Protein AF-A0A519WAY6-F1 (afdb_monomer)

Solvent-accessible surface area (backbone atoms only — not comparable to full-atom values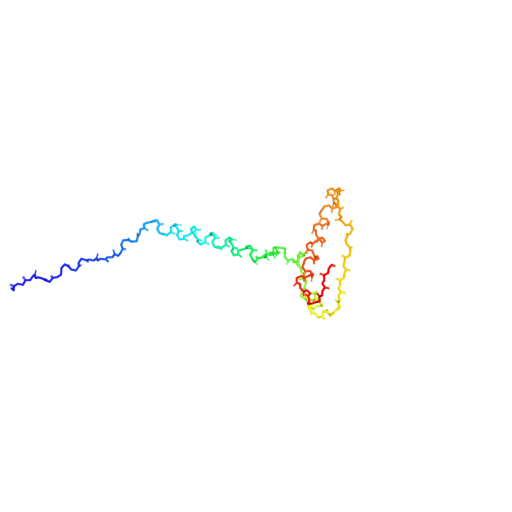): 6704 Å² total; per-residue (Å²): 143,85,83,92,77,81,82,80,73,83,79,69,80,81,72,59,86,60,55,61,61,51,53,50,54,53,49,52,52,52,50,53,61,53,47,71,79,53,86,76,84,82,65,86,51,94,81,38,82,84,55,82,53,70,70,56,44,52,52,34,48,69,37,78,60,75,44,80,68,88,79,86,74,66,84,96,61,62,76,80,50,51,57,52,35,51,53,51,53,56,50,52,51,51,49,41,73,44,28,70,29,61,58,80

Nearest PDB structures (foldseek):
  5t2f-assembly3_C  TM=3.683E-01  e=2.964E+00  Saccharomyces cerevisiae S288C
  7p5z-assembly1_G  TM=3.685E-01  e=3.383E+00  Saccharomyces cerevisiae S288C

Mean predicted aligned error: 11.21 Å

Secondary structure (DSSP, 8-state):
----------------TTHHHHHHHHHHHHHHHHHHH-------STT-TTS--HHHHHHHHH--S-B-------SS--HHHHHHHHHHHHHHHHHHHH-SS-B-

Structure (mmCIF, N/CA/C/O backbone):
data_AF-A0A519WAY6-F1
#
_entry.id   AF-A0A519WAY6-F1
#
loop_
_atom_site.group_PDB
_atom_site.id
_atom_site.type_symbol
_atom_site.label_atom_id
_atom_site.label_alt_id
_atom_site.label_comp_id
_atom_site.label_asym_id
_atom_site.label_entity_id
_atom_site.label_seq_id
_atom_site.pdbx_PDB_ins_code
_atom_site.Cartn_x
_atom_site.Cartn_y
_atom_site.Cartn_z
_atom_site.occupancy
_atom_site.B_iso_or_equiv
_atom_site.auth_seq_id
_atom_site.auth_comp_id
_atom_site.auth_asym_id
_atom_site.auth_atom_id
_atom_site.pdbx_PDB_model_num
ATOM 1 N N . MET A 1 1 ? 34.456 -27.559 66.674 1.00 52.44 1 MET A N 1
ATOM 2 C CA . MET A 1 1 ? 34.472 -26.093 66.857 1.00 52.44 1 MET A CA 1
ATOM 3 C C . MET A 1 1 ? 35.799 -25.674 66.251 1.00 52.44 1 MET A C 1
ATOM 5 O O . MET A 1 1 ? 36.811 -26.014 66.829 1.00 52.44 1 MET A O 1
ATOM 9 N N . VAL A 1 2 ? 35.921 -25.168 65.034 1.00 59.09 2 VAL A N 1
ATOM 10 C CA . VAL A 1 2 ? 35.090 -24.310 64.176 1.00 59.09 2 VAL A CA 1
ATOM 11 C C . VAL A 1 2 ? 35.485 -24.667 62.714 1.00 59.09 2 VAL A C 1
ATOM 13 O O . VAL A 1 2 ? 36.365 -25.501 62.540 1.00 59.09 2 VAL A O 1
ATOM 16 N N . ASP A 1 3 ? 34.840 -24.108 61.688 1.00 60.62 3 ASP A N 1
ATOM 17 C CA . ASP A 1 3 ? 35.226 -24.175 60.252 1.00 60.62 3 ASP A CA 1
ATOM 18 C C . ASP A 1 3 ? 34.477 -25.175 59.353 1.00 60.62 3 ASP A C 1
ATOM 20 O O . ASP A 1 3 ? 35.003 -25.635 58.339 1.00 60.62 3 ASP A O 1
ATOM 24 N N . GLN A 1 4 ? 33.204 -25.462 59.651 1.00 61.91 4 GLN A N 1
ATOM 25 C CA . GLN A 1 4 ? 32.291 -26.059 58.658 1.00 61.91 4 GLN A CA 1
ATOM 26 C C . GLN A 1 4 ? 31.405 -25.019 57.949 1.00 61.91 4 GLN A C 1
ATOM 28 O O . GLN A 1 4 ? 30.499 -25.377 57.199 1.00 61.91 4 GLN A O 1
ATOM 33 N N . ASP A 1 5 ? 31.682 -23.730 58.135 1.00 56.50 5 ASP A N 1
ATOM 34 C CA . ASP A 1 5 ? 30.938 -22.662 57.484 1.00 56.50 5 ASP A CA 1
ATOM 35 C C . ASP A 1 5 ? 31.708 -22.098 56.286 1.00 56.50 5 ASP A C 1
ATOM 37 O O . ASP A 1 5 ? 32.868 -21.707 56.381 1.00 56.50 5 ASP A O 1
ATOM 41 N N . LEU A 1 6 ? 30.989 -22.015 55.162 1.00 59.88 6 LEU A N 1
ATOM 42 C CA . LEU A 1 6 ? 31.264 -21.180 53.986 1.00 59.88 6 LEU A CA 1
ATOM 43 C C . LEU A 1 6 ? 32.167 -21.769 52.888 1.00 59.88 6 LEU A C 1
ATOM 45 O O . LEU A 1 6 ? 33.077 -21.127 52.369 1.00 59.88 6 LEU A O 1
ATOM 49 N N . LYS A 1 7 ? 31.764 -22.926 52.350 1.00 59.00 7 LYS A N 1
ATOM 50 C CA . LYS A 1 7 ? 31.829 -23.136 50.890 1.00 59.00 7 LYS A CA 1
ATOM 51 C C . LYS A 1 7 ? 30.428 -23.245 50.305 1.00 59.00 7 LYS A C 1
ATOM 53 O O . LYS A 1 7 ? 30.037 -24.281 49.774 1.00 59.00 7 LYS A O 1
ATOM 58 N N . LEU A 1 8 ? 29.686 -22.138 50.363 1.00 63.41 8 LEU A N 1
ATOM 59 C CA . LEU A 1 8 ? 28.548 -21.934 49.470 1.00 63.41 8 LEU A CA 1
ATOM 60 C C . LEU A 1 8 ? 29.110 -21.818 48.050 1.00 63.41 8 LEU A C 1
ATOM 62 O O . LEU A 1 8 ? 29.529 -20.757 47.594 1.00 63.41 8 LEU A O 1
ATOM 66 N N . LYS A 1 9 ? 29.225 -22.972 47.390 1.00 61.31 9 LYS A N 1
ATOM 67 C CA . LYS A 1 9 ? 29.635 -23.098 45.997 1.00 61.31 9 LYS A CA 1
ATOM 68 C C . LYS A 1 9 ? 28.605 -22.350 45.165 1.00 61.31 9 LYS A C 1
ATOM 70 O O . LYS A 1 9 ? 27.485 -22.819 45.007 1.00 61.31 9 LYS A O 1
ATOM 75 N N . ASP A 1 10 ? 29.003 -21.179 44.691 1.00 65.06 10 ASP A N 1
ATOM 76 C CA . ASP A 1 10 ? 28.236 -20.298 43.820 1.00 65.06 10 ASP A CA 1
ATOM 77 C C . ASP A 1 10 ? 27.747 -21.078 42.583 1.00 65.06 10 ASP A C 1
ATOM 79 O O . ASP A 1 10 ? 28.471 -21.260 41.602 1.00 65.06 10 ASP A O 1
ATOM 83 N N . GLN A 1 11 ? 26.529 -21.626 42.660 1.00 67.75 11 GLN A N 1
ATOM 84 C CA . GLN A 1 11 ? 25.870 -22.355 41.576 1.00 67.75 11 GLN A CA 1
ATOM 85 C C . GLN A 1 11 ? 25.194 -21.364 40.627 1.00 67.75 11 GLN A C 1
ATOM 87 O O . GLN A 1 11 ? 23.986 -21.411 40.403 1.00 67.75 11 GLN A O 1
ATOM 92 N N . ARG A 1 12 ? 25.969 -20.437 40.054 1.00 66.38 12 ARG A N 1
ATOM 93 C CA . ARG A 1 12 ? 25.447 -19.599 38.973 1.00 66.38 12 ARG A CA 1
ATOM 94 C C . ARG A 1 12 ? 25.159 -20.492 37.761 1.00 66.38 12 ARG A C 1
ATOM 96 O O . ARG A 1 12 ? 26.079 -21.170 37.291 1.00 66.38 12 ARG A O 1
ATOM 103 N N . PRO A 1 13 ? 23.917 -20.525 37.239 1.00 63.50 13 PRO A N 1
ATOM 104 C CA . PRO A 1 13 ? 23.597 -21.346 36.082 1.00 63.50 13 PRO A CA 1
ATOM 105 C C . PRO A 1 13 ? 24.483 -20.905 34.916 1.00 63.50 13 PRO A C 1
ATOM 107 O O . PRO A 1 13 ? 24.426 -19.755 34.475 1.00 63.50 13 PRO A O 1
ATOM 110 N N . LYS A 1 14 ? 25.334 -21.815 34.426 1.00 66.00 14 LYS A N 1
ATOM 111 C CA . LYS A 1 14 ? 26.142 -21.590 33.223 1.00 66.00 14 LYS A CA 1
ATOM 112 C C . LYS A 1 14 ? 25.189 -21.475 32.041 1.00 66.00 14 LYS A C 1
ATOM 114 O O . LYS A 1 14 ? 24.799 -22.474 31.445 1.00 66.00 14 LYS A O 1
ATOM 119 N N . THR A 1 15 ? 24.794 -20.251 31.712 1.00 66.44 15 THR A N 1
ATOM 120 C CA . THR A 1 15 ? 23.986 -19.976 30.527 1.00 66.44 15 THR A CA 1
ATOM 121 C C . THR A 1 15 ? 24.795 -20.421 29.313 1.00 66.44 15 THR A C 1
ATOM 123 O O . THR A 1 15 ? 25.928 -19.969 29.118 1.00 66.44 15 THR A O 1
ATOM 126 N N . SER A 1 16 ? 24.264 -21.357 28.523 1.00 71.25 16 SER A N 1
ATOM 127 C CA . SER A 1 16 ? 24.979 -21.853 27.351 1.00 71.25 16 SER A CA 1
ATOM 128 C C . SER A 1 16 ? 25.209 -20.688 26.383 1.00 71.25 16 SER A C 1
ATOM 130 O O . SER A 1 16 ? 24.299 -19.914 26.073 1.00 71.25 16 SER A O 1
ATOM 132 N N . LYS A 1 17 ? 26.456 -20.524 25.922 1.00 77.69 17 LYS A N 1
ATOM 133 C CA . LYS A 1 17 ? 26.865 -19.393 25.067 1.00 77.69 17 LYS A CA 1
ATOM 134 C C . LYS A 1 17 ? 26.072 -19.327 23.750 1.00 77.69 17 LYS A C 1
ATOM 136 O O . LYS A 1 17 ? 26.011 -18.272 23.129 1.00 77.69 17 LYS A O 1
ATOM 141 N N . TYR A 1 18 ? 25.423 -20.429 23.374 1.00 84.50 18 TYR A N 1
ATOM 142 C CA . TYR A 1 18 ? 24.619 -20.575 22.164 1.00 84.50 18 TYR A CA 1
ATOM 143 C C . TYR A 1 18 ? 23.118 -20.308 22.357 1.00 84.50 18 TYR A C 1
ATOM 145 O O . TYR A 1 18 ? 22.411 -20.149 21.366 1.00 84.50 18 TYR A O 1
ATOM 153 N N . LEU A 1 19 ? 22.615 -20.184 23.593 1.00 88.38 19 LEU A N 1
ATOM 154 C CA . LEU A 1 19 ? 21.188 -19.917 23.826 1.00 88.38 19 LEU A CA 1
ATOM 155 C C . LEU A 1 19 ? 20.772 -18.530 23.318 1.00 88.38 19 LEU A C 1
ATOM 157 O O . LEU A 1 19 ? 19.695 -18.367 22.755 1.00 88.38 19 LEU A O 1
ATOM 161 N N . LYS A 1 20 ? 21.653 -17.536 23.482 1.00 89.56 20 LYS A N 1
ATOM 162 C CA . LYS A 1 20 ? 21.423 -16.159 23.024 1.00 89.56 20 LYS A CA 1
ATOM 163 C C . LYS A 1 20 ? 21.319 -16.047 21.494 1.00 89.56 20 LYS A C 1
ATOM 165 O O . LYS A 1 20 ? 20.309 -15.516 21.035 1.00 89.56 20 LYS A O 1
ATOM 170 N N . PRO A 1 21 ? 22.287 -16.539 20.690 1.00 93.44 21 PRO A N 1
ATOM 171 C CA . PRO A 1 21 ? 22.158 -16.479 19.235 1.00 93.44 21 PRO A CA 1
ATOM 172 C C . PRO A 1 21 ? 21.004 -17.347 18.719 1.00 93.44 21 PRO A C 1
ATOM 174 O O . PRO A 1 21 ? 20.308 -16.923 17.803 1.00 93.44 21 PRO A O 1
ATOM 177 N N . LEU A 1 22 ? 20.738 -18.507 19.332 1.00 94.81 22 LEU A N 1
ATOM 178 C CA . LEU A 1 22 ? 19.596 -19.343 18.953 1.00 94.81 22 LEU A CA 1
ATOM 179 C C . LEU A 1 22 ? 18.260 -18.620 19.185 1.00 94.81 22 LEU A C 1
ATOM 181 O O . LEU A 1 22 ? 17.415 -18.590 18.294 1.00 94.81 22 LEU A O 1
ATOM 185 N N . GLY A 1 23 ? 18.094 -17.978 20.345 1.00 95.50 23 GLY A N 1
ATOM 186 C CA . GLY A 1 23 ? 16.918 -17.156 20.636 1.00 95.50 23 GLY A CA 1
ATOM 187 C C . GLY A 1 23 ? 16.760 -15.983 19.663 1.00 95.50 23 GLY A C 1
ATOM 188 O O . GLY A 1 23 ? 15.646 -15.695 19.234 1.00 95.50 23 GLY A O 1
ATOM 189 N N . PHE A 1 24 ? 17.864 -15.350 19.254 1.00 96.19 24 PHE A N 1
ATOM 190 C CA . PHE A 1 24 ? 17.842 -14.276 18.258 1.00 96.19 24 PHE A CA 1
ATOM 191 C C . PHE A 1 24 ? 17.364 -14.764 16.883 1.00 96.19 24 PHE A C 1
ATOM 193 O O . PHE A 1 24 ? 16.508 -14.129 16.272 1.00 96.19 24 PHE A O 1
ATOM 200 N N . VAL A 1 25 ? 17.854 -15.918 16.416 1.00 96.88 25 VAL A N 1
ATOM 201 C CA . VAL A 1 25 ? 17.409 -16.513 15.143 1.00 96.88 25 VAL A CA 1
ATOM 202 C C . VAL A 1 25 ? 15.923 -16.869 15.193 1.00 96.88 25 VAL A C 1
ATOM 204 O O . VAL A 1 25 ? 15.189 -16.538 14.265 1.00 96.88 25 VAL A O 1
ATOM 207 N N . ILE A 1 26 ? 15.452 -17.474 16.288 1.00 96.81 26 ILE A N 1
ATOM 208 C CA . ILE A 1 26 ? 14.026 -17.785 16.473 1.00 96.81 26 ILE A CA 1
ATOM 209 C C . ILE A 1 26 ? 13.184 -16.504 16.440 1.00 96.81 26 ILE A C 1
ATOM 211 O O . ILE A 1 26 ? 12.158 -16.462 15.763 1.00 96.81 26 ILE A O 1
ATOM 215 N N . ALA A 1 27 ? 13.630 -15.439 17.110 1.00 96.62 27 ALA A N 1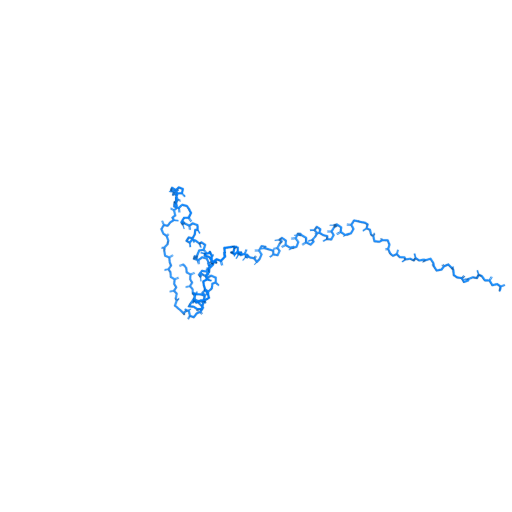
ATOM 216 C CA . ALA A 1 27 ? 12.940 -14.154 17.094 1.00 96.62 27 ALA A CA 1
ATOM 217 C C . ALA A 1 27 ? 12.860 -13.550 15.681 1.00 96.62 27 ALA A C 1
ATOM 219 O O . ALA A 1 27 ? 11.808 -13.038 15.307 1.00 96.62 27 ALA A O 1
ATOM 220 N N . LEU A 1 28 ? 13.923 -13.648 14.874 1.00 96.44 28 LEU A N 1
ATOM 221 C CA . LEU A 1 28 ? 13.907 -13.188 13.480 1.00 96.44 28 LEU A CA 1
ATOM 222 C C . LEU A 1 28 ? 12.936 -13.990 12.609 1.00 96.44 28 LEU A C 1
ATOM 224 O O . LEU A 1 28 ? 12.227 -13.400 11.796 1.00 96.44 28 LEU A O 1
ATOM 228 N N . ILE A 1 29 ? 12.873 -15.311 12.790 1.00 96.12 29 ILE A N 1
ATOM 229 C CA . ILE A 1 29 ? 11.923 -16.171 12.070 1.00 96.12 29 ILE A CA 1
ATOM 230 C C . ILE A 1 29 ? 10.486 -15.783 12.431 1.00 96.12 29 ILE A C 1
ATOM 232 O O . ILE A 1 29 ? 9.661 -15.591 11.540 1.00 96.12 29 ILE A O 1
ATOM 236 N N . LEU A 1 30 ? 10.195 -15.609 13.724 1.00 95.50 30 LEU A N 1
ATOM 237 C CA . LEU A 1 30 ? 8.875 -15.175 14.183 1.00 95.50 30 LEU A CA 1
ATOM 238 C C . LEU A 1 30 ? 8.523 -13.783 13.656 1.00 95.50 30 LEU A C 1
ATOM 240 O O . LEU A 1 30 ? 7.415 -13.581 13.172 1.00 95.50 30 LEU A O 1
ATOM 244 N N . LEU A 1 31 ? 9.463 -12.835 13.694 1.00 93.06 31 LEU A N 1
ATOM 245 C CA . LEU A 1 31 ? 9.262 -11.495 13.148 1.00 93.06 31 LEU A CA 1
ATOM 246 C C . LEU A 1 31 ? 8.963 -11.538 11.645 1.00 93.06 31 LEU A C 1
ATOM 248 O O . LEU A 1 31 ? 8.066 -10.838 11.187 1.00 93.06 31 LEU A O 1
ATOM 252 N N . ASN A 1 32 ? 9.679 -12.367 10.882 1.00 91.44 32 ASN A N 1
ATOM 253 C CA . ASN A 1 32 ? 9.442 -12.525 9.450 1.00 91.44 32 ASN A CA 1
ATOM 254 C C . ASN A 1 32 ? 8.062 -13.133 9.162 1.00 91.44 32 ASN A C 1
ATOM 256 O O . ASN A 1 32 ? 7.335 -12.596 8.331 1.00 91.44 32 ASN A O 1
ATOM 260 N N . ALA A 1 33 ? 7.675 -14.184 9.891 1.00 90.69 33 ALA A N 1
ATOM 261 C CA . ALA A 1 33 ? 6.350 -14.785 9.774 1.00 90.69 33 ALA A CA 1
ATOM 262 C C . ALA A 1 33 ? 5.244 -13.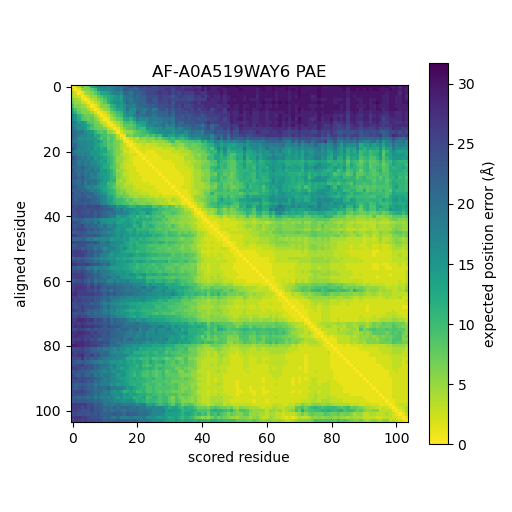775 10.126 1.00 90.69 33 ALA A C 1
ATOM 264 O O . ALA A 1 33 ? 4.275 -13.632 9.388 1.00 90.69 33 ALA A O 1
ATOM 265 N N . LEU A 1 34 ? 5.415 -13.006 11.208 1.00 89.88 34 LEU A N 1
ATOM 266 C CA . LEU A 1 34 ? 4.474 -11.954 11.606 1.00 89.88 34 LEU A CA 1
ATOM 267 C C . LEU A 1 34 ? 4.390 -10.819 10.576 1.00 89.88 34 LEU A C 1
ATOM 269 O O . LEU A 1 34 ? 3.301 -10.306 10.317 1.00 89.88 34 LEU A O 1
ATOM 273 N N . ALA A 1 35 ? 5.506 -10.458 9.939 1.00 84.31 35 ALA A N 1
ATOM 274 C CA . ALA A 1 35 ? 5.542 -9.434 8.897 1.00 84.31 35 ALA A CA 1
ATOM 275 C C . ALA A 1 35 ? 4.710 -9.808 7.657 1.00 84.31 35 ALA A C 1
ATOM 277 O O . ALA A 1 35 ? 4.236 -8.917 6.957 1.00 84.31 35 ALA A O 1
ATOM 278 N N . GLN A 1 36 ? 4.467 -11.100 7.401 1.00 76.00 36 GLN A N 1
ATOM 279 C CA . GLN A 1 36 ? 3.583 -11.539 6.313 1.00 76.00 36 GLN A CA 1
ATOM 280 C C . GLN A 1 36 ? 2.106 -11.205 6.577 1.00 76.00 36 GLN A C 1
ATOM 282 O O . GLN A 1 36 ? 1.349 -11.014 5.628 1.00 76.00 36 GLN A O 1
ATOM 287 N N . PHE A 1 37 ? 1.696 -11.100 7.845 1.00 77.75 37 PHE A N 1
ATOM 288 C CA . PHE A 1 37 ? 0.322 -10.749 8.225 1.00 77.75 37 PHE A CA 1
ATOM 289 C C . PHE A 1 37 ? 0.088 -9.235 8.293 1.00 77.75 37 PHE A C 1
ATOM 291 O O . PHE A 1 37 ? -1.052 -8.783 8.212 1.00 77.75 37 PHE A O 1
ATOM 298 N N . ALA A 1 38 ? 1.155 -8.445 8.422 1.00 65.81 38 ALA A N 1
ATOM 299 C CA . ALA A 1 38 ? 1.106 -6.990 8.484 1.00 65.81 38 ALA A CA 1
ATOM 300 C C . ALA A 1 38 ? 1.807 -6.382 7.261 1.00 65.81 38 ALA A C 1
ATOM 302 O O . ALA A 1 38 ? 2.945 -5.915 7.349 1.00 65.81 38 ALA A O 1
ATOM 303 N N . TYR A 1 39 ? 1.120 -6.357 6.111 1.00 62.56 39 TYR A N 1
ATOM 304 C CA . TYR A 1 39 ? 1.606 -5.610 4.949 1.00 62.56 39 TYR A CA 1
ATOM 305 C C . TYR A 1 39 ? 1.601 -4.113 5.281 1.00 62.56 39 TYR A C 1
ATOM 307 O O . TYR A 1 39 ? 0.557 -3.462 5.298 1.00 62.56 39 TYR A O 1
ATOM 315 N N . THR A 1 40 ? 2.776 -3.571 5.590 1.00 70.31 40 THR A N 1
ATOM 316 C CA . THR A 1 40 ? 2.957 -2.155 5.907 1.00 70.31 40 THR A CA 1
ATOM 317 C C . THR A 1 40 ? 3.730 -1.489 4.778 1.00 70.31 40 THR A C 1
ATOM 319 O O . THR A 1 40 ? 4.829 -1.904 4.418 1.00 70.31 40 THR A O 1
ATOM 322 N N . ARG A 1 41 ? 3.143 -0.441 4.194 1.00 75.62 41 ARG A N 1
ATOM 323 C CA . ARG A 1 41 ? 3.802 0.403 3.196 1.00 75.62 41 ARG A CA 1
ATOM 324 C C . ARG A 1 41 ? 4.065 1.767 3.811 1.00 75.62 41 ARG A C 1
ATOM 326 O O . ARG A 1 41 ? 3.135 2.526 4.069 1.00 75.62 41 ARG A O 1
ATOM 333 N N . ILE A 1 42 ? 5.336 2.064 4.060 1.00 83.50 42 ILE A N 1
ATOM 334 C CA . ILE A 1 42 ? 5.756 3.360 4.593 1.00 83.50 42 ILE A CA 1
ATOM 335 C C . ILE A 1 42 ? 6.123 4.266 3.418 1.00 83.50 42 ILE A C 1
ATOM 337 O O . ILE A 1 42 ? 7.017 3.952 2.636 1.00 83.50 42 ILE A O 1
ATOM 341 N N . ASP A 1 43 ? 5.436 5.400 3.300 1.00 87.88 43 ASP A N 1
ATOM 342 C CA . ASP A 1 43 ? 5.777 6.437 2.328 1.00 87.88 43 ASP A CA 1
ATOM 343 C C . ASP A 1 43 ? 6.850 7.368 2.904 1.00 87.88 43 ASP A C 1
ATOM 345 O O . ASP A 1 43 ? 6.595 8.122 3.847 1.00 87.88 43 ASP A O 1
ATOM 349 N N . PHE A 1 44 ? 8.058 7.301 2.347 1.00 90.69 44 PHE A N 1
ATOM 350 C CA . PHE A 1 44 ? 9.198 8.134 2.743 1.00 90.69 44 PHE A CA 1
ATOM 3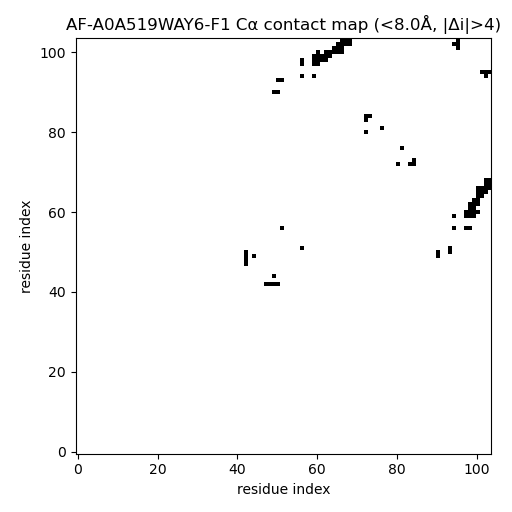51 C C . PHE A 1 44 ? 9.247 9.491 2.032 1.00 90.69 44 PHE A C 1
ATOM 353 O O . PHE A 1 44 ? 10.160 10.278 2.275 1.00 90.69 44 PHE A O 1
ATOM 360 N N . THR A 1 45 ? 8.285 9.795 1.158 1.00 90.62 45 THR A N 1
ATOM 361 C CA . THR A 1 45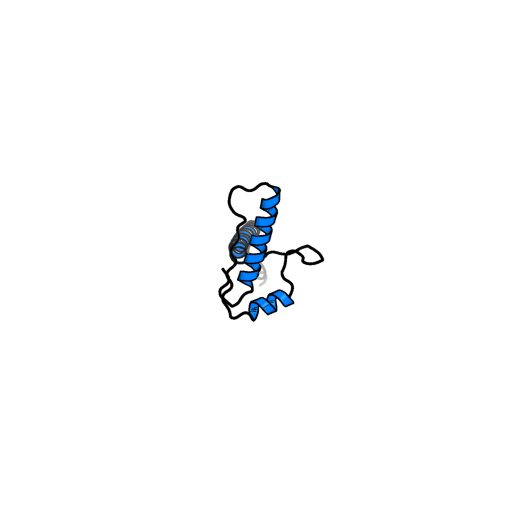 ? 8.195 11.124 0.555 1.00 90.62 45 THR A CA 1
ATOM 362 C C . THR A 1 45 ? 7.700 12.134 1.580 1.00 90.62 45 THR A C 1
ATOM 364 O O . THR A 1 45 ? 6.804 11.858 2.383 1.00 90.62 45 THR A O 1
ATOM 367 N N . LYS A 1 46 ? 8.297 13.325 1.557 1.00 90.94 46 LYS A N 1
ATOM 368 C CA . LYS A 1 46 ? 7.978 14.410 2.487 1.00 90.94 46 LYS A CA 1
ATOM 369 C C . LYS A 1 46 ? 6.511 14.848 2.361 1.00 90.94 46 LYS A C 1
ATOM 371 O O . LYS A 1 46 ? 5.861 15.129 3.359 1.00 90.94 46 LYS A O 1
ATOM 376 N N . GLU A 1 47 ? 5.975 14.802 1.149 1.00 90.75 47 GLU A N 1
ATOM 377 C CA . GLU A 1 47 ? 4.623 15.222 0.785 1.00 90.75 47 GLU A CA 1
ATOM 378 C C . GLU A 1 47 ? 3.630 14.051 0.762 1.00 90.75 47 GLU A C 1
ATOM 380 O O . GLU A 1 47 ? 2.475 14.243 0.392 1.00 90.75 47 GLU A O 1
ATOM 385 N N . LYS A 1 48 ? 4.059 12.838 1.143 1.00 89.62 48 LYS A N 1
ATOM 386 C CA . LYS A 1 48 ? 3.203 11.645 1.254 1.00 89.62 48 LYS A CA 1
ATOM 387 C C . LYS A 1 48 ? 2.439 11.294 -0.030 1.00 89.62 48 LYS A C 1
ATOM 389 O O . LYS A 1 48 ? 1.301 10.826 0.006 1.00 89.62 48 LYS A O 1
ATOM 394 N N . ARG A 1 49 ? 3.079 11.503 -1.185 1.00 89.44 49 ARG A N 1
ATOM 395 C CA . ARG A 1 49 ? 2.442 11.419 -2.512 1.00 89.44 49 ARG A CA 1
ATOM 396 C C . ARG A 1 49 ? 2.055 10.004 -2.959 1.00 89.44 49 ARG A C 1
ATOM 398 O O . ARG A 1 49 ? 1.430 9.862 -4.006 1.00 89.44 49 ARG A O 1
ATOM 405 N N . PHE A 1 50 ? 2.461 8.979 -2.215 1.00 88.56 50 PHE A N 1
ATOM 406 C CA . PHE A 1 50 ? 2.133 7.571 -2.444 1.00 88.56 50 PHE A CA 1
ATOM 407 C C . PHE A 1 50 ? 1.180 7.012 -1.377 1.00 88.56 50 PHE A C 1
ATOM 409 O O . PHE A 1 50 ? 0.994 5.799 -1.303 1.00 88.56 50 PHE A O 1
ATOM 416 N N . THR A 1 51 ? 0.577 7.873 -0.550 1.00 91.31 51 THR A N 1
ATOM 417 C CA . THR A 1 51 ? -0.452 7.501 0.432 1.00 91.31 51 THR A CA 1
ATOM 418 C C . THR A 1 51 ? -1.668 8.413 0.327 1.00 91.31 51 THR A C 1
ATOM 420 O O . THR A 1 51 ? -1.593 9.527 -0.190 1.00 91.31 51 THR A O 1
ATOM 423 N N . LEU A 1 52 ? -2.814 7.935 0.812 1.00 92.56 52 LEU A N 1
ATOM 424 C CA . LEU A 1 52 ? -4.049 8.716 0.810 1.00 92.56 52 LEU A CA 1
ATOM 425 C C . LEU A 1 52 ? -3.992 9.851 1.832 1.00 92.56 52 LEU A C 1
ATOM 427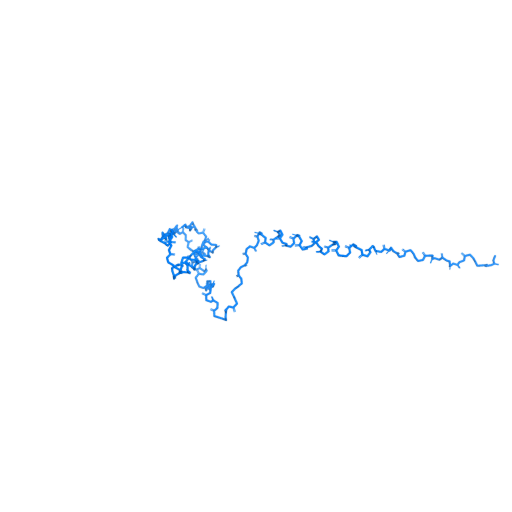 O O . LEU A 1 52 ? -3.533 9.656 2.961 1.00 92.56 52 LEU A O 1
ATOM 431 N N . THR A 1 53 ? -4.547 11.006 1.465 1.00 93.94 53 THR A N 1
ATOM 432 C CA . THR A 1 53 ? -4.801 12.090 2.419 1.00 93.94 53 THR A CA 1
ATOM 433 C C . THR A 1 53 ? -5.852 11.653 3.439 1.00 93.94 53 THR A C 1
ATOM 435 O O . THR A 1 53 ? -6.693 10.793 3.159 1.00 93.94 53 THR A O 1
ATOM 438 N N . GLU A 1 54 ? -5.847 12.273 4.619 1.00 92.88 54 GLU A N 1
ATOM 439 C CA . GLU A 1 54 ? -6.855 11.976 5.644 1.00 92.88 54 GLU A CA 1
ATOM 440 C C . GLU A 1 54 ? -8.277 12.236 5.138 1.00 92.88 54 GLU A C 1
ATOM 442 O O . GLU A 1 54 ? -9.164 11.409 5.343 1.00 92.88 54 GLU A O 1
ATOM 447 N N . LYS A 1 55 ? -8.476 13.296 4.345 1.00 94.69 55 LYS A N 1
ATOM 448 C CA . LYS A 1 55 ? -9.789 13.604 3.773 1.00 94.69 55 LYS A CA 1
ATOM 449 C C . LYS A 1 55 ? -10.301 12.509 2.831 1.00 94.69 55 LYS A C 1
ATOM 451 O O . LYS A 1 55 ? -11.485 12.166 2.862 1.00 94.69 55 LYS A O 1
ATOM 456 N N . THR A 1 56 ? -9.420 11.930 2.012 1.00 93.88 56 THR A N 1
ATOM 457 C CA . THR A 1 56 ? -9.777 10.799 1.144 1.00 93.88 56 THR A CA 1
ATOM 458 C C . THR A 1 56 ? -10.124 9.564 1.974 1.00 93.88 56 THR A C 1
ATOM 460 O O . THR A 1 56 ? -11.118 8.901 1.686 1.00 93.88 56 THR A O 1
ATOM 463 N N . LYS A 1 57 ? -9.362 9.275 3.041 1.00 93.62 57 LYS A N 1
ATOM 464 C CA . LYS A 1 57 ? -9.655 8.150 3.946 1.00 93.62 57 LYS A CA 1
ATOM 465 C C . LYS A 1 57 ? -11.013 8.305 4.630 1.00 93.62 57 LYS A C 1
ATOM 467 O O . LYS A 1 57 ? -11.750 7.330 4.710 1.00 93.62 57 LYS A O 1
ATOM 472 N N . GLU A 1 58 ? -11.351 9.498 5.115 1.00 94.19 58 GLU A N 1
ATOM 473 C CA . GLU A 1 58 ? -12.671 9.793 5.696 1.00 94.19 58 GLU A CA 1
ATOM 474 C C . GLU A 1 58 ? -13.790 9.535 4.687 1.00 94.19 58 GLU A C 1
ATOM 476 O O . GLU A 1 58 ? -14.713 8.775 4.967 1.00 94.19 58 GLU A O 1
ATOM 481 N N . THR A 1 59 ? -13.640 10.071 3.474 1.00 93.62 59 THR A N 1
ATOM 482 C CA . THR A 1 59 ? -14.627 9.905 2.398 1.00 93.62 59 THR A CA 1
ATOM 483 C C . THR A 1 59 ? -14.857 8.424 2.070 1.00 93.62 59 THR A C 1
ATOM 485 O O . THR A 1 59 ? -15.994 7.973 1.952 1.00 93.62 59 THR A O 1
ATOM 488 N N . LEU A 1 60 ? -13.784 7.631 1.974 1.00 93.06 60 LEU A N 1
ATOM 489 C CA . LEU A 1 60 ? -13.873 6.190 1.716 1.00 93.06 60 LEU A CA 1
ATOM 490 C C . LEU A 1 60 ? -14.534 5.419 2.869 1.00 93.06 60 LEU A C 1
ATOM 492 O O . LEU A 1 60 ? -15.280 4.469 2.615 1.00 93.06 60 LEU A O 1
ATOM 496 N N . LYS A 1 61 ? -14.287 5.825 4.121 1.00 91.81 61 LYS A N 1
ATOM 497 C CA . LYS A 1 61 ? -14.882 5.216 5.324 1.00 91.81 61 LYS A CA 1
ATOM 498 C C . LYS A 1 61 ? -16.369 5.526 5.479 1.00 91.81 61 LYS A C 1
ATOM 500 O O . LYS A 1 61 ? -17.085 4.726 6.077 1.00 91.81 61 LYS A O 1
ATOM 505 N N . GLU A 1 62 ? -16.813 6.686 5.008 1.00 93.12 62 GLU A N 1
ATOM 506 C CA . GLU A 1 62 ? -18.214 7.119 5.057 1.00 93.12 62 GLU A CA 1
ATOM 507 C C . GLU A 1 62 ? -19.037 6.587 3.882 1.00 93.12 62 GLU A C 1
ATOM 509 O O . GLU A 1 62 ? -20.266 6.541 3.963 1.00 93.12 62 GLU A O 1
ATOM 514 N N . ASN A 1 63 ? -18.373 6.149 2.808 1.00 87.25 63 ASN A N 1
ATOM 515 C CA . ASN A 1 63 ? -19.043 5.595 1.644 1.00 87.25 63 ASN A CA 1
ATOM 516 C C . ASN A 1 63 ? -19.841 4.327 1.998 1.00 87.25 63 ASN A C 1
ATOM 518 O O . ASN A 1 63 ? -19.299 3.360 2.536 1.00 87.25 63 ASN A O 1
ATOM 522 N N . LYS A 1 64 ? -21.133 4.334 1.647 1.00 87.00 64 LYS A N 1
ATOM 523 C CA . LYS A 1 64 ? -22.078 3.225 1.860 1.00 87.00 64 LYS A CA 1
ATOM 524 C C . LYS A 1 64 ? -22.410 2.454 0.581 1.00 87.00 64 LYS A C 1
ATOM 526 O O . LYS A 1 64 ? -23.002 1.383 0.665 1.00 87.00 64 LYS A O 1
ATOM 531 N N . ASN A 1 65 ? -22.050 2.992 -0.582 1.00 89.31 65 ASN A N 1
ATOM 532 C CA . ASN A 1 65 ? -22.416 2.434 -1.879 1.00 89.31 65 ASN A CA 1
ATOM 533 C C . ASN A 1 65 ? -21.279 1.571 -2.436 1.00 89.31 65 ASN A C 1
ATOM 535 O O . ASN A 1 65 ? -20.104 1.880 -2.222 1.00 89.31 65 ASN A O 1
ATOM 539 N N . GLU A 1 66 ? -21.625 0.508 -3.166 1.00 92.31 66 GLU A N 1
ATOM 540 C CA . GLU A 1 66 ? -20.634 -0.303 -3.881 1.00 92.31 66 GLU A CA 1
ATOM 541 C C . GLU A 1 66 ? -19.924 0.545 -4.943 1.00 92.31 66 GLU A C 1
ATOM 543 O O . GLU A 1 66 ? -20.555 1.316 -5.669 1.00 92.31 66 GLU A O 1
ATOM 548 N N . VAL A 1 67 ? -18.601 0.407 -5.014 1.00 93.38 67 VAL A N 1
ATOM 549 C CA . VAL A 1 67 ? -17.759 1.084 -6.001 1.00 93.38 67 VAL A CA 1
ATOM 550 C C . VAL A 1 67 ? -17.091 0.027 -6.858 1.00 93.38 67 VAL A C 1
ATOM 552 O O . VAL A 1 67 ? -16.419 -0.863 -6.335 1.00 93.38 67 VAL A O 1
ATOM 555 N N . ILE A 1 68 ? -17.277 0.148 -8.171 1.00 95.06 68 ILE A N 1
ATOM 556 C CA . ILE A 1 68 ? -16.671 -0.731 -9.167 1.00 95.06 68 ILE A CA 1
ATOM 557 C C . ILE A 1 68 ? -15.761 0.113 -10.053 1.00 95.06 68 ILE A C 1
ATOM 559 O O . ILE A 1 68 ? -16.216 1.069 -10.685 1.00 95.06 68 ILE A O 1
ATOM 563 N N . VAL A 1 69 ? -14.482 -0.246 -10.113 1.00 94.94 69 VAL A N 1
ATOM 564 C CA . VAL A 1 69 ? -13.480 0.414 -10.951 1.00 94.94 69 VAL A CA 1
ATOM 565 C C . VAL A 1 69 ? -12.955 -0.576 -11.983 1.00 94.94 69 VAL A C 1
ATOM 567 O O . VAL A 1 69 ? -12.207 -1.497 -11.672 1.00 94.94 69 VAL A O 1
ATOM 570 N N . THR A 1 70 ? -13.306 -0.365 -13.251 1.00 95.12 70 THR A N 1
ATOM 571 C CA . THR A 1 70 ? -12.762 -1.169 -14.355 1.00 95.12 70 THR A CA 1
ATOM 572 C C . THR A 1 70 ? -11.444 -0.571 -14.840 1.00 95.12 70 THR A C 1
ATOM 574 O O . THR A 1 70 ? -11.397 0.587 -15.253 1.00 95.12 70 THR A O 1
ATOM 577 N N . VAL A 1 71 ? -10.366 -1.359 -14.799 1.00 94.00 71 VAL A N 1
ATOM 578 C CA . VAL A 1 71 ? -9.018 -0.929 -15.198 1.00 94.00 71 VAL A CA 1
ATOM 579 C C . VAL A 1 71 ? -8.608 -1.628 -16.490 1.00 94.00 71 VAL A C 1
ATOM 581 O O . VAL A 1 71 ? -8.544 -2.849 -16.541 1.00 94.00 71 VAL A O 1
ATOM 584 N N . PHE A 1 72 ? -8.262 -0.848 -17.515 1.00 93.31 72 PHE A N 1
ATOM 585 C CA . PHE A 1 72 ? -7.837 -1.355 -18.831 1.00 93.31 72 PHE A CA 1
ATOM 586 C C . PHE A 1 72 ? -6.312 -1.491 -18.984 1.00 93.31 72 PHE A C 1
ATOM 588 O O . PHE A 1 72 ? -5.805 -1.748 -20.072 1.00 93.31 72 PHE A O 1
ATOM 595 N N . LEU A 1 73 ? -5.561 -1.291 -17.900 1.00 93.25 73 LEU A N 1
ATOM 596 C CA . LEU A 1 73 ? -4.101 -1.369 -17.876 1.00 93.25 73 LEU A CA 1
ATOM 597 C C . LEU A 1 73 ? -3.651 -2.816 -17.624 1.00 93.25 73 LEU A C 1
ATOM 599 O O . LEU A 1 73 ? -3.082 -3.108 -16.573 1.00 93.25 73 LEU A O 1
ATOM 603 N N . A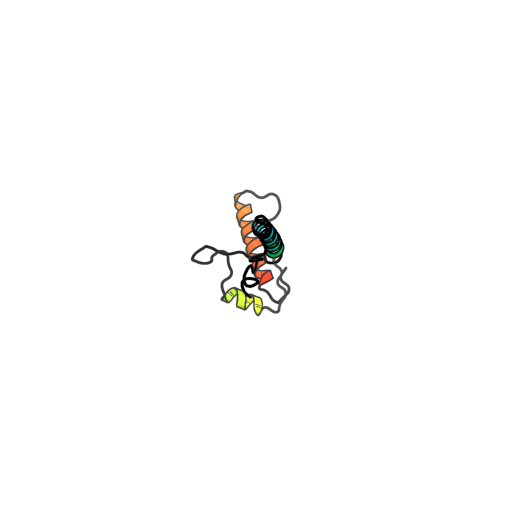SP A 1 74 ? -3.893 -3.715 -18.576 1.00 86.44 74 ASP A N 1
ATOM 604 C CA . ASP A 1 74 ? -3.530 -5.138 -18.482 1.00 86.44 74 ASP A CA 1
ATOM 605 C C . ASP A 1 74 ? -2.769 -5.639 -19.730 1.00 86.44 74 ASP A C 1
ATOM 607 O O . ASP A 1 74 ? -2.605 -4.906 -20.704 1.00 86.44 74 ASP A O 1
ATOM 611 N N . GLY A 1 75 ? -2.248 -6.867 -19.686 1.00 87.88 75 GLY A N 1
ATOM 612 C CA . GLY A 1 75 ? -1.522 -7.506 -20.787 1.00 87.88 75 GLY A CA 1
ATOM 613 C C . GLY A 1 75 ? -0.060 -7.066 -20.940 1.00 87.88 75 GLY A C 1
ATOM 614 O O . GLY A 1 75 ? 0.558 -6.504 -20.019 1.00 87.88 75 GLY A O 1
ATOM 615 N N . ASP A 1 76 ? 0.515 -7.367 -22.110 1.00 89.44 76 ASP A N 1
ATOM 616 C CA . ASP A 1 76 ? 1.867 -6.933 -22.464 1.00 89.44 76 ASP A CA 1
ATOM 617 C C . ASP A 1 76 ? 1.848 -5.465 -22.894 1.00 89.44 76 ASP A C 1
ATOM 619 O O . ASP A 1 76 ? 1.344 -5.096 -23.953 1.00 89.44 76 ASP A O 1
ATOM 623 N N . MET A 1 77 ? 2.365 -4.613 -22.015 1.00 88.62 77 MET A N 1
ATOM 624 C CA . MET A 1 77 ? 2.379 -3.168 -22.194 1.00 88.62 77 MET A CA 1
ATOM 625 C C . MET A 1 77 ? 3.805 -2.648 -22.368 1.00 88.62 77 MET A C 1
ATOM 627 O O . MET A 1 77 ? 4.724 -3.148 -21.705 1.00 88.62 77 MET A O 1
ATOM 631 N N . PRO A 1 78 ? 3.999 -1.563 -23.142 1.00 92.62 78 PRO A N 1
ATOM 632 C CA . PRO A 1 78 ? 5.268 -0.850 -23.185 1.00 92.62 78 PRO A CA 1
ATOM 633 C C . PRO A 1 78 ? 5.741 -0.446 -21.782 1.00 92.62 78 PRO A C 1
ATOM 635 O O . PRO A 1 78 ? 4.938 -0.172 -20.885 1.00 92.62 78 PRO A O 1
ATOM 638 N N . SER A 1 79 ? 7.060 -0.365 -21.588 1.00 87.00 79 SER A N 1
ATOM 639 C CA . SER A 1 79 ? 7.685 -0.071 -20.287 1.00 87.00 79 SER A CA 1
ATOM 640 C C . SER A 1 79 ? 7.124 1.187 -19.609 1.00 87.00 79 SER A C 1
ATOM 642 O O . SER A 1 79 ? 6.910 1.181 -18.395 1.00 87.00 79 SER A O 1
ATOM 644 N N . ALA A 1 80 ? 6.801 2.223 -20.389 1.00 84.56 80 ALA A N 1
ATOM 645 C CA . ALA A 1 80 ? 6.211 3.470 -19.907 1.00 84.56 80 ALA A CA 1
ATOM 646 C C . ALA A 1 80 ? 4.864 3.272 -19.179 1.00 84.56 80 ALA A C 1
ATOM 648 O O . ALA A 1 80 ? 4.608 3.929 -18.169 1.00 84.56 80 ALA A O 1
ATOM 649 N N . PHE A 1 81 ? 4.030 2.328 -19.627 1.00 92.75 81 PHE A N 1
ATOM 650 C CA . PHE A 1 81 ? 2.706 2.076 -19.046 1.00 92.75 81 PHE A CA 1
ATOM 651 C C . PHE A 1 81 ? 2.736 1.086 -17.879 1.00 92.75 81 PHE A C 1
ATOM 653 O O . PHE A 1 81 ? 1.847 1.120 -17.027 1.00 92.75 81 PHE A O 1
ATOM 660 N N . LYS A 1 82 ? 3.784 0.256 -17.759 1.00 92.19 82 LYS A N 1
ATOM 661 C CA . LYS A 1 82 ? 3.939 -0.666 -16.615 1.00 92.19 82 LYS A CA 1
ATOM 662 C C . LYS A 1 82 ? 3.971 0.088 -15.284 1.00 92.19 82 LYS A C 1
ATOM 664 O O . LYS A 1 82 ? 3.362 -0.356 -14.313 1.00 92.19 82 LYS A O 1
ATOM 669 N N . ARG A 1 83 ? 4.632 1.252 -15.245 1.00 90.94 83 ARG A N 1
ATOM 670 C CA . ARG A 1 83 ? 4.659 2.113 -14.053 1.00 90.94 83 ARG A CA 1
ATOM 671 C C . ARG A 1 83 ? 3.270 2.648 -13.706 1.00 90.94 83 ARG A C 1
ATOM 673 O O . ARG A 1 83 ? 2.909 2.637 -12.534 1.00 90.94 83 ARG A O 1
ATOM 680 N N . LEU A 1 84 ? 2.502 3.086 -14.706 1.00 93.50 84 LEU A N 1
ATOM 681 C CA . LEU A 1 84 ? 1.139 3.576 -14.504 1.00 93.50 84 LEU A CA 1
ATOM 682 C C . LEU A 1 84 ? 0.230 2.464 -13.974 1.00 93.50 84 LEU A C 1
ATOM 684 O O . LEU A 1 84 ? -0.412 2.662 -12.952 1.00 93.50 84 LEU A O 1
ATOM 688 N N . ARG A 1 85 ? 0.256 1.275 -14.593 1.00 94.00 85 ARG A N 1
ATOM 689 C CA . ARG A 1 85 ? -0.486 0.097 -14.115 1.00 94.00 85 ARG A CA 1
ATOM 690 C C . ARG A 1 85 ? -0.223 -0.175 -12.640 1.00 94.00 85 ARG A C 1
ATOM 692 O O . ARG A 1 85 ? -1.162 -0.338 -11.867 1.00 94.00 85 ARG A O 1
ATOM 699 N N . ASN A 1 86 ? 1.052 -0.237 -12.262 1.00 91.56 86 ASN A N 1
ATOM 700 C CA . ASN A 1 86 ? 1.434 -0.551 -10.891 1.00 91.56 86 ASN A CA 1
ATOM 701 C C . ASN A 1 86 ? 0.953 0.541 -9.926 1.00 91.56 86 ASN A C 1
ATOM 703 O O . ASN A 1 86 ? 0.349 0.216 -8.913 1.00 91.56 86 ASN A O 1
ATOM 707 N N . ALA A 1 87 ? 1.116 1.821 -10.280 1.00 91.75 87 ALA A N 1
ATOM 708 C CA . ALA A 1 87 ? 0.626 2.933 -9.467 1.00 91.75 87 ALA A CA 1
ATOM 709 C C . ALA A 1 87 ? -0.908 2.930 -9.315 1.00 91.75 87 ALA A C 1
ATOM 711 O O . ALA A 1 87 ? -1.419 3.163 -8.223 1.00 91.75 87 ALA A O 1
ATOM 712 N N . THR A 1 88 ? -1.650 2.62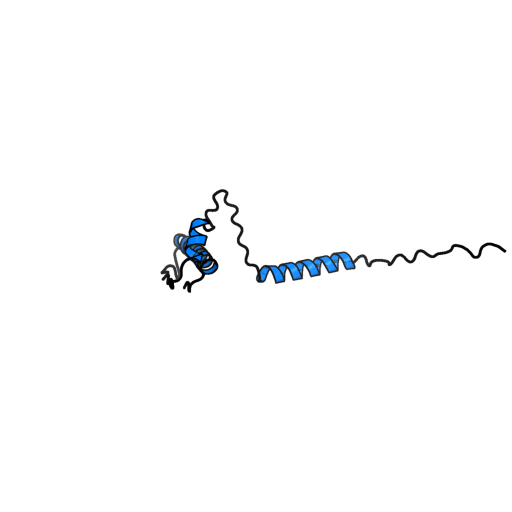7 -10.385 1.00 94.56 88 THR A N 1
ATOM 713 C CA . THR A 1 88 ? -3.112 2.492 -10.338 1.00 94.56 88 THR A CA 1
ATOM 714 C C . THR A 1 88 ? -3.526 1.328 -9.443 1.00 94.56 88 THR A C 1
ATOM 716 O O . THR A 1 88 ? -4.389 1.498 -8.586 1.00 94.56 88 THR A O 1
ATOM 719 N N . LYS A 1 89 ? -2.884 0.163 -9.587 1.00 92.56 89 LYS A N 1
ATOM 720 C CA . LYS A 1 89 ? -3.147 -1.012 -8.746 1.00 92.56 89 LYS A CA 1
ATOM 721 C C . LYS A 1 89 ? -2.895 -0.712 -7.267 1.00 92.56 89 LYS A C 1
ATOM 723 O O . LYS A 1 89 ? -3.730 -1.032 -6.426 1.00 92.56 89 LYS A O 1
ATOM 728 N N . ASP A 1 90 ? -1.780 -0.058 -6.975 1.00 91.56 90 ASP A N 1
ATOM 729 C CA . ASP A 1 90 ? -1.379 0.348 -5.631 1.00 91.56 90 ASP A CA 1
ATOM 730 C C . ASP A 1 90 ? -2.356 1.346 -4.996 1.00 91.56 90 ASP A C 1
ATOM 732 O O . ASP A 1 90 ? -2.626 1.260 -3.799 1.00 91.56 90 ASP A O 1
ATOM 736 N N . MET A 1 91 ? -2.897 2.274 -5.788 1.00 92.88 91 MET A N 1
ATOM 737 C CA . MET A 1 91 ? -3.902 3.241 -5.340 1.00 92.88 91 MET A CA 1
ATOM 738 C C . MET A 1 91 ? -5.249 2.566 -5.050 1.00 92.88 91 MET A C 1
ATOM 740 O O . MET A 1 91 ? -5.869 2.826 -4.022 1.00 92.88 91 MET A O 1
ATOM 744 N N . LEU A 1 92 ? -5.704 1.674 -5.935 1.00 94.19 92 LEU A N 1
ATOM 745 C CA . LEU A 1 92 ? -6.976 0.966 -5.760 1.00 94.19 92 LEU A CA 1
ATOM 746 C C . LEU A 1 92 ? -6.931 -0.026 -4.593 1.00 94.19 92 LEU A C 1
ATOM 748 O O . LEU A 1 92 ? -7.937 -0.209 -3.909 1.00 94.19 92 LEU A O 1
ATOM 752 N N . ALA A 1 93 ? -5.765 -0.619 -4.319 1.00 91.12 93 ALA A N 1
ATOM 753 C CA . ALA A 1 93 ? -5.553 -1.425 -3.123 1.00 91.12 93 ALA A CA 1
ATOM 754 C C . ALA A 1 93 ? -5.745 -0.595 -1.842 1.00 91.12 93 ALA A C 1
ATOM 756 O O . ALA A 1 93 ? -6.455 -1.038 -0.938 1.00 91.12 93 ALA A O 1
ATOM 757 N N . ASP A 1 94 ? -5.197 0.625 -1.791 1.00 91.06 94 ASP A N 1
ATOM 758 C CA . ASP A 1 94 ? -5.413 1.535 -0.661 1.00 91.06 94 ASP A CA 1
ATOM 759 C C . ASP A 1 94 ? -6.889 1.932 -0.543 1.00 91.06 94 ASP A C 1
ATOM 761 O O . ASP A 1 94 ? -7.450 1.918 0.552 1.00 91.06 94 ASP A O 1
ATOM 765 N N . TYR A 1 95 ? -7.554 2.239 -1.661 1.00 93.44 95 TYR A N 1
ATOM 766 C CA . TYR A 1 95 ? -8.971 2.614 -1.643 1.00 93.44 95 TYR A CA 1
ATOM 767 C C . TYR A 1 95 ? -9.831 1.487 -1.072 1.00 93.44 95 TYR A C 1
ATOM 769 O O . TYR A 1 95 ? -10.668 1.725 -0.201 1.00 93.44 95 TYR A O 1
ATOM 777 N N . LYS A 1 96 ? -9.567 0.249 -1.501 1.00 91.69 96 LYS A N 1
ATOM 778 C CA . LYS A 1 96 ? -10.232 -0.947 -0.987 1.00 91.69 96 LYS A CA 1
ATOM 779 C C . LYS A 1 96 ? -9.951 -1.181 0.496 1.00 91.69 96 LYS A C 1
ATOM 781 O O . LYS A 1 96 ? -10.867 -1.539 1.226 1.00 91.69 96 LYS A O 1
ATOM 786 N N . ALA A 1 97 ? -8.716 -0.970 0.949 1.00 89.62 97 ALA A N 1
ATOM 787 C CA . ALA A 1 97 ? -8.339 -1.159 2.349 1.00 89.62 97 ALA A CA 1
ATOM 788 C C . ALA A 1 97 ? -9.004 -0.142 3.295 1.00 89.62 97 ALA A C 1
ATOM 790 O O . ALA A 1 97 ? -9.285 -0.468 4.447 1.00 89.62 97 ALA A O 1
ATOM 791 N N . TYR A 1 98 ? -9.258 1.084 2.822 1.00 91.06 98 TYR A N 1
ATOM 792 C CA . TYR A 1 98 ? -9.890 2.140 3.619 1.00 91.06 98 TYR A CA 1
ATOM 793 C C . TYR A 1 98 ? -11.410 2.253 3.433 1.00 91.06 98 TYR A C 1
ATOM 795 O O . TYR A 1 98 ? -12.056 2.928 4.240 1.00 91.06 98 TYR A O 1
ATOM 803 N N . SER A 1 99 ? -11.998 1.620 2.413 1.00 91.75 99 SER A N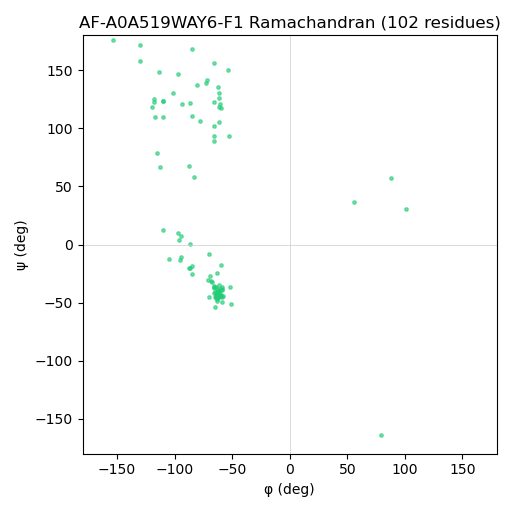 1
ATOM 804 C CA . SER A 1 99 ? -13.447 1.660 2.200 1.00 91.75 99 SER A CA 1
ATOM 805 C C . SER A 1 99 ? -14.194 0.678 3.102 1.00 91.75 99 SER A C 1
ATOM 807 O O . SER A 1 99 ? -13.774 -0.462 3.280 1.00 91.75 99 SER A O 1
ATOM 809 N N . LYS A 1 100 ? -15.327 1.116 3.673 1.00 85.12 100 LYS A N 1
ATOM 810 C CA . LYS A 1 100 ? -16.239 0.231 4.425 1.00 85.12 100 LYS A CA 1
ATOM 811 C C . LYS A 1 100 ? -17.231 -0.513 3.528 1.00 85.12 100 LYS A C 1
ATOM 813 O O . LYS A 1 100 ? -17.734 -1.560 3.928 1.00 85.12 100 LYS A O 1
ATOM 818 N N . ALA A 1 101 ? -17.544 0.041 2.360 1.00 85.50 101 ALA A N 1
ATOM 819 C CA . ALA A 1 101 ? -18.417 -0.584 1.375 1.00 85.50 101 ALA A CA 1
ATOM 820 C C . ALA A 1 101 ? -17.632 -1.552 0.476 1.00 85.50 101 ALA A C 1
ATOM 822 O O . ALA A 1 101 ? -16.401 -1.563 0.462 1.00 85.50 101 ALA A O 1
ATOM 823 N N . ASN A 1 102 ? -18.350 -2.365 -0.302 1.00 87.00 102 ASN A N 1
ATOM 824 C CA . ASN A 1 102 ? -17.722 -3.215 -1.311 1.00 87.00 102 ASN A CA 1
ATOM 825 C C . ASN A 1 102 ? -16.993 -2.342 -2.350 1.00 87.00 102 ASN A C 1
ATOM 827 O O . ASN A 1 102 ? -17.624 -1.540 -3.035 1.00 87.00 102 ASN A O 1
ATOM 831 N N . PHE A 1 103 ? -15.672 -2.508 -2.457 1.00 90.94 103 PHE A N 1
ATOM 832 C CA . PHE A 1 103 ? -14.821 -1.840 -3.445 1.00 90.94 103 PHE A CA 1
ATOM 833 C C . PHE A 1 103 ? -14.140 -2.902 -4.313 1.00 90.94 103 PHE A C 1
ATOM 835 O O . PHE A 1 103 ? -13.399 -3.752 -3.792 1.00 90.94 103 PHE A O 1
ATOM 842 N N . LYS A 1 104 ? -14.425 -2.882 -5.617 1.00 85.56 104 LYS A N 1
ATOM 843 C CA . LYS A 1 104 ? -14.000 -3.907 -6.577 1.00 85.56 104 LYS A CA 1
ATOM 844 C C . LYS A 1 104 ? -13.373 -3.304 -7.822 1.00 85.56 104 LYS A C 1
ATOM 846 O O . LYS A 1 104 ? -13.886 -2.274 -8.307 1.00 85.56 104 LYS A O 1
#

pLDDT: mean 85.72, std 11.58, range [52.44, 96.88]

Radius of gyration: 28.18 Å; Cα contacts (8 Å, |Δi|>4): 50; chains: 1; bounding box: 58×41×90 Å

Sequence (104 aa):
MVDQDLKLKDQRPKTSKYLKPLGFVIALILLNALAQFAYTRIDFTKEKRFTLTEKTKETLKENKNEVIVTVFLDGDMPSAFKRLRNATKDMLADYKAYSKANFK

Foldseek 3Di:
DDPPDDPPPPPDPPDPPCPVVVVVVVVVVVVVVVCVVPVDDDDPDPVSPLADDPVLLVVQQPDADEAEDDDPLDDDDDPVSVVVVVSVVSVQVNSCVSHPYHYD